Protein AF-I0V0S9-F1 (afdb_monomer)

Radius of gyration: 20.19 Å; Cα contacts (8 Å, |Δi|>4): 80; chains: 1; bounding box: 48×32×65 Å

Secondary structure (DSSP, 8-state):
-------PPPHHHHHHHHHIIIII--HHHHHHHHHHHH-TTSPPPGGGHHHHHHHHHTS--TTT-HHHHHHHHHHHHHHHHHHHHHHHHTT-TTHHHHHHHHHHHHHHHHHHHHHHHT---HHHHHHHHHHTT-TT----

Structure (mmCIF, N/CA/C/O backbone):
data_AF-I0V0S9-F1
#
_entry.id   AF-I0V0S9-F1
#
loop_
_atom_site.group_PDB
_atom_site.id
_atom_site.type_symbol
_atom_site.label_atom_id
_atom_site.label_alt_id
_atom_site.label_comp_id
_atom_site.label_asym_id
_atom_site.label_entity_id
_atom_site.label_seq_id
_atom_site.pdbx_PDB_ins_code
_atom_site.Cartn_x
_atom_site.Cartn_y
_atom_site.Cartn_z
_atom_site.occupancy
_atom_site.B_iso_or_equiv
_atom_site.auth_seq_id
_atom_site.auth_comp_id
_atom_site.auth_asym_id
_atom_site.auth_atom_id
_atom_site.pdbx_PDB_model_num
ATOM 1 N N . MET A 1 1 ? 10.859 -18.720 6.174 1.00 33.62 1 MET A N 1
ATOM 2 C CA . MET A 1 1 ? 10.409 -18.357 4.815 1.00 33.62 1 MET A CA 1
ATOM 3 C C . MET A 1 1 ? 10.399 -16.847 4.736 1.00 33.62 1 MET A C 1
ATOM 5 O O . MET A 1 1 ? 9.697 -16.229 5.522 1.00 33.62 1 MET A O 1
ATOM 9 N N . THR A 1 2 ? 11.224 -16.250 3.881 1.00 40.69 2 THR A N 1
ATOM 10 C CA . THR A 1 2 ? 11.172 -14.815 3.588 1.00 40.69 2 THR A CA 1
ATOM 11 C C . THR A 1 2 ? 9.877 -14.577 2.826 1.00 40.69 2 THR A C 1
ATOM 13 O O . THR A 1 2 ? 9.781 -14.932 1.653 1.00 40.69 2 THR A O 1
ATOM 16 N N . THR A 1 3 ? 8.845 -14.075 3.500 1.00 49.78 3 THR A N 1
ATOM 17 C CA . THR A 1 3 ? 7.630 -13.625 2.825 1.00 49.78 3 THR A CA 1
ATOM 18 C C . THR A 1 3 ? 8.065 -12.488 1.916 1.00 49.78 3 THR A C 1
ATOM 20 O O . THR A 1 3 ? 8.442 -11.420 2.389 1.00 49.78 3 THR A O 1
ATOM 23 N N . ALA A 1 4 ? 8.147 -12.752 0.616 1.00 54.47 4 ALA A N 1
ATOM 24 C CA . ALA A 1 4 ? 8.406 -11.720 -0.367 1.00 54.47 4 ALA A CA 1
ATOM 25 C C . ALA A 1 4 ? 7.291 -10.679 -0.231 1.00 54.47 4 ALA A C 1
ATOM 27 O O . ALA A 1 4 ? 6.153 -10.950 -0.608 1.00 54.47 4 ALA A O 1
ATOM 28 N N . THR A 1 5 ? 7.598 -9.523 0.357 1.00 64.12 5 THR A N 1
ATOM 29 C CA . THR A 1 5 ? 6.668 -8.397 0.432 1.00 64.12 5 THR A CA 1
ATOM 30 C C . THR A 1 5 ? 6.471 -7.886 -0.987 1.00 64.12 5 THR A C 1
ATOM 32 O O . THR A 1 5 ? 7.284 -7.120 -1.503 1.00 64.12 5 THR A O 1
ATOM 35 N N . TYR A 1 6 ? 5.439 -8.396 -1.651 1.00 75.44 6 TYR A N 1
ATOM 36 C CA . TYR A 1 6 ? 5.054 -7.958 -2.980 1.00 75.44 6 TYR A CA 1
ATOM 37 C C . TYR A 1 6 ? 4.494 -6.545 -2.869 1.00 75.44 6 TYR A C 1
ATOM 39 O O . TYR A 1 6 ? 3.621 -6.279 -2.044 1.00 75.44 6 TYR A O 1
ATOM 47 N N . VAL A 1 7 ? 5.010 -5.632 -3.683 1.00 78.50 7 VAL A N 1
ATOM 48 C CA . VAL A 1 7 ? 4.544 -4.250 -3.714 1.00 78.50 7 VAL A CA 1
ATOM 49 C C . VAL A 1 7 ? 3.958 -3.966 -5.092 1.00 78.50 7 VAL A C 1
ATOM 51 O O . VAL A 1 7 ? 4.621 -4.243 -6.091 1.00 78.50 7 VAL A O 1
ATOM 54 N N . PRO A 1 8 ? 2.747 -3.395 -5.197 1.00 82.00 8 PRO A N 1
ATOM 55 C CA . PRO A 1 8 ? 2.182 -3.055 -6.498 1.00 82.00 8 PRO A CA 1
ATOM 56 C C . PRO A 1 8 ? 3.099 -2.064 -7.240 1.00 82.00 8 PRO A C 1
ATOM 58 O O . PRO A 1 8 ? 3.635 -1.148 -6.599 1.00 82.00 8 PRO A O 1
ATOM 61 N N . PRO A 1 9 ? 3.321 -2.234 -8.558 1.00 87.94 9 PRO A N 1
ATOM 62 C CA . PRO A 1 9 ? 4.178 -1.352 -9.349 1.00 87.94 9 PRO A CA 1
ATOM 63 C C . PRO A 1 9 ? 3.559 0.048 -9.491 1.00 87.94 9 PRO A C 1
ATOM 65 O O . PRO A 1 9 ? 2.339 0.209 -9.446 1.00 87.94 9 PRO A O 1
ATOM 68 N N . THR A 1 10 ? 4.391 1.079 -9.660 1.00 87.69 10 THR A N 1
ATOM 69 C CA . THR A 1 10 ? 3.902 2.432 -9.981 1.00 87.69 10 THR A CA 1
ATOM 70 C C . THR A 1 10 ? 3.421 2.503 -11.429 1.00 87.69 10 THR A C 1
ATOM 72 O O . THR A 1 10 ? 3.706 1.619 -12.239 1.00 87.69 10 THR A O 1
ATOM 75 N N . ARG A 1 11 ? 2.707 3.577 -11.779 1.00 86.94 11 ARG A N 1
ATOM 76 C CA . ARG A 1 11 ? 2.213 3.792 -13.143 1.00 86.94 11 ARG A CA 1
ATOM 77 C C . ARG A 1 11 ? 3.355 3.810 -14.161 1.00 86.94 11 ARG A C 1
ATOM 79 O O . ARG A 1 11 ? 3.265 3.145 -15.183 1.00 86.94 11 ARG A O 1
ATOM 86 N N . GLU A 1 12 ? 4.435 4.513 -13.851 1.00 90.69 12 GLU A N 1
ATOM 87 C CA . GLU A 1 12 ? 5.619 4.653 -14.704 1.00 90.69 12 GLU A CA 1
ATOM 88 C C . GLU A 1 12 ? 6.299 3.29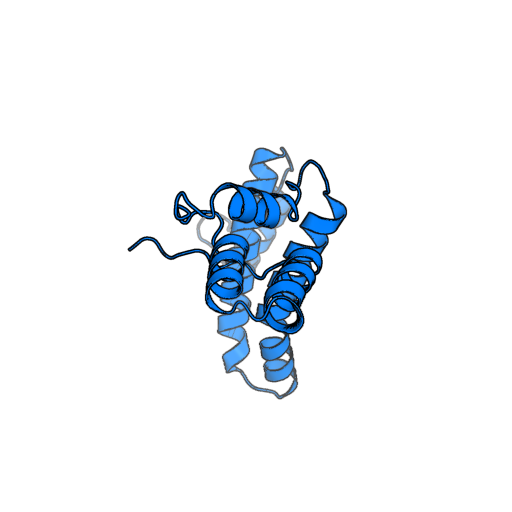3 -14.927 1.00 90.69 12 GLU A C 1
ATOM 90 O O . GLU A 1 12 ? 6.712 2.963 -16.045 1.00 90.69 12 GLU A O 1
ATOM 95 N N . GLN A 1 13 ? 6.339 2.463 -13.876 1.00 93.31 13 GLN A N 1
ATOM 96 C CA . GLN A 1 13 ? 6.841 1.092 -13.957 1.00 93.31 13 GLN A CA 1
ATOM 97 C C . GLN A 1 13 ? 5.951 0.243 -14.872 1.00 93.31 13 GLN A C 1
ATOM 99 O O . GLN A 1 13 ? 6.462 -0.445 -15.756 1.00 93.31 13 GLN A O 1
ATOM 104 N N . VAL A 1 14 ? 4.625 0.329 -14.717 1.00 94.00 14 VAL A N 1
ATOM 105 C CA . VAL A 1 14 ? 3.657 -0.380 -15.571 1.00 94.00 14 VAL A CA 1
ATOM 106 C C . VAL A 1 14 ? 3.772 0.058 -17.030 1.00 94.00 14 VAL A C 1
ATOM 108 O O . VAL A 1 14 ? 3.806 -0.797 -17.912 1.00 94.00 14 VAL A O 1
ATOM 111 N N . GLU A 1 15 ? 3.875 1.357 -17.308 1.00 95.12 15 GLU A N 1
ATOM 112 C CA . GLU A 1 15 ? 4.036 1.890 -18.667 1.00 95.12 15 GLU A CA 1
ATOM 113 C C . GLU A 1 15 ? 5.338 1.388 -19.309 1.00 95.12 15 GLU A C 1
ATOM 115 O O . GLU A 1 15 ? 5.338 0.936 -20.456 1.00 95.12 15 GLU A O 1
ATOM 120 N N . THR A 1 16 ? 6.436 1.372 -18.547 1.00 95.38 16 THR A N 1
ATOM 121 C CA . THR A 1 16 ? 7.726 0.838 -19.006 1.00 95.38 16 THR A CA 1
ATOM 122 C C . THR A 1 16 ? 7.635 -0.653 -19.337 1.00 95.38 16 THR A C 1
ATOM 124 O O . THR A 1 16 ? 8.051 -1.062 -20.421 1.00 95.38 16 THR A O 1
ATOM 127 N N . ILE A 1 17 ? 7.065 -1.460 -18.438 1.00 95.75 17 ILE A N 1
ATOM 128 C CA . ILE A 1 17 ? 6.906 -2.912 -18.619 1.00 95.75 17 ILE A CA 1
ATOM 129 C C . ILE A 1 17 ? 5.985 -3.208 -19.809 1.00 95.75 17 ILE A C 1
ATOM 131 O O . ILE A 1 17 ? 6.299 -4.052 -20.646 1.00 95.75 17 ILE A O 1
ATOM 135 N N . THR A 1 18 ? 4.880 -2.471 -19.928 1.00 95.56 18 THR A N 1
ATOM 136 C CA . THR A 1 18 ? 3.921 -2.610 -21.032 1.00 95.56 18 THR A CA 1
ATOM 137 C C . THR A 1 18 ? 4.575 -2.286 -22.368 1.00 95.56 18 THR A C 1
ATOM 139 O O . THR A 1 18 ? 4.346 -2.988 -23.351 1.00 95.56 18 THR A O 1
ATOM 142 N N . ARG A 1 19 ? 5.439 -1.264 -22.414 1.00 95.06 19 ARG A N 1
ATOM 143 C CA . ARG A 1 19 ? 6.176 -0.920 -23.631 1.00 95.06 19 ARG A CA 1
ATOM 144 C C . ARG A 1 19 ? 7.097 -2.055 -24.077 1.00 95.06 19 ARG A C 1
ATOM 146 O O . ARG A 1 19 ? 7.076 -2.404 -25.253 1.00 95.06 19 ARG A O 1
ATOM 153 N N . VAL A 1 20 ? 7.849 -2.651 -23.151 1.00 94.38 20 VAL A N 1
ATOM 154 C CA . VAL A 1 20 ? 8.715 -3.809 -23.445 1.00 94.38 20 VAL A CA 1
ATOM 155 C C . VAL A 1 20 ? 7.883 -4.996 -23.940 1.00 94.38 20 VAL A C 1
ATOM 157 O O . VAL A 1 20 ? 8.220 -5.619 -24.944 1.00 94.38 20 VAL A O 1
ATOM 160 N N . LEU A 1 21 ? 6.748 -5.263 -23.293 1.00 94.75 21 LEU A N 1
ATOM 161 C CA . LEU A 1 21 ? 5.878 -6.372 -23.669 1.00 94.75 21 LEU A CA 1
ATOM 162 C C . LEU A 1 21 ? 5.257 -6.192 -25.065 1.00 94.75 21 LEU A C 1
ATOM 164 O O . LEU A 1 21 ? 5.247 -7.127 -25.862 1.00 94.75 21 LEU A O 1
ATOM 168 N N . LEU A 1 22 ? 4.720 -5.006 -25.365 1.00 95.19 22 LEU A N 1
ATOM 169 C CA . LEU A 1 22 ? 3.932 -4.774 -26.580 1.00 95.19 22 LEU A CA 1
ATOM 170 C C . LEU A 1 22 ? 4.777 -4.367 -27.790 1.00 95.19 22 LEU A C 1
ATOM 172 O O . LEU A 1 22 ? 4.474 -4.783 -28.911 1.00 95.19 22 LEU A O 1
ATOM 176 N N . HIS A 1 23 ? 5.809 -3.546 -27.585 1.00 93.38 23 HIS A N 1
ATOM 177 C CA . HIS A 1 23 ? 6.613 -2.998 -28.679 1.00 93.38 23 HIS A CA 1
ATOM 178 C C . HIS A 1 23 ? 7.886 -3.801 -28.913 1.00 93.38 23 HIS A C 1
ATOM 180 O O . HIS A 1 23 ? 8.143 -4.192 -30.051 1.00 93.38 23 HIS A O 1
ATOM 186 N N . ASP A 1 24 ? 8.636 -4.097 -27.851 1.00 92.38 24 ASP A N 1
ATOM 187 C CA . ASP A 1 24 ? 9.883 -4.862 -27.969 1.00 92.38 24 ASP A CA 1
ATOM 188 C C . ASP A 1 24 ? 9.593 -6.370 -28.131 1.00 92.38 24 ASP A C 1
ATOM 190 O O . ASP A 1 24 ? 10.448 -7.116 -28.602 1.00 92.38 24 ASP A O 1
ATOM 194 N N . ARG A 1 25 ? 8.362 -6.806 -27.804 1.00 93.75 25 ARG A N 1
ATOM 195 C CA . ARG A 1 25 ? 7.882 -8.203 -27.853 1.00 93.75 25 ARG A CA 1
ATOM 196 C C . ARG A 1 25 ? 8.753 -9.164 -27.045 1.00 93.75 25 ARG A C 1
ATOM 198 O O . ARG A 1 25 ? 8.892 -10.334 -27.394 1.00 93.75 25 ARG A O 1
ATOM 205 N N . ASP A 1 26 ? 9.306 -8.660 -25.949 1.00 93.25 26 ASP A N 1
ATOM 206 C CA . ASP A 1 26 ? 10.223 -9.392 -25.087 1.00 93.25 26 ASP A CA 1
ATOM 207 C C . ASP A 1 26 ? 9.542 -9.703 -23.749 1.00 93.25 26 ASP A C 1
ATOM 209 O O . ASP A 1 26 ? 9.548 -8.909 -22.802 1.00 93.25 26 ASP A O 1
ATOM 213 N N . ALA A 1 27 ? 8.875 -10.858 -23.704 1.00 93.50 27 ALA A N 1
ATOM 214 C CA . ALA A 1 27 ? 8.111 -11.288 -22.539 1.00 93.50 27 ALA A CA 1
ATOM 215 C C . ALA A 1 27 ? 9.012 -11.634 -21.342 1.00 93.50 27 ALA A C 1
ATOM 217 O O . ALA A 1 27 ? 8.650 -11.325 -20.206 1.00 93.50 27 ALA A O 1
ATOM 218 N N . ASP A 1 28 ? 10.190 -12.214 -21.586 1.00 91.50 28 ASP A N 1
ATOM 219 C CA . ASP A 1 28 ? 11.131 -12.614 -20.534 1.00 91.50 28 ASP A CA 1
ATOM 220 C C . ASP A 1 28 ? 11.741 -11.386 -19.851 1.00 91.50 28 ASP A C 1
ATOM 222 O O . ASP A 1 28 ? 11.816 -11.295 -18.616 1.00 91.50 28 ASP A O 1
ATOM 226 N N . ARG A 1 29 ? 12.088 -10.371 -20.645 1.00 90.81 29 ARG A N 1
ATOM 227 C CA . ARG A 1 29 ? 12.527 -9.077 -20.127 1.00 90.81 29 ARG A CA 1
ATOM 228 C C . ARG A 1 29 ? 11.408 -8.362 -19.382 1.00 90.81 29 ARG A C 1
ATOM 230 O O . ARG A 1 29 ? 11.633 -7.880 -18.271 1.00 90.81 29 ARG A O 1
ATOM 237 N N . ALA A 1 30 ? 10.192 -8.325 -19.931 1.00 93.25 30 ALA A N 1
ATOM 238 C CA . ALA A 1 30 ? 9.042 -7.734 -19.245 1.00 93.25 30 ALA A CA 1
ATOM 239 C C . ALA A 1 30 ? 8.767 -8.420 -17.892 1.00 93.25 30 ALA A C 1
ATOM 241 O O . ALA A 1 30 ? 8.540 -7.734 -16.893 1.00 93.25 30 ALA A O 1
ATOM 242 N N . ALA A 1 31 ? 8.859 -9.752 -17.830 1.00 92.00 31 ALA A N 1
ATOM 243 C CA . ALA A 1 31 ? 8.713 -10.524 -16.599 1.00 92.00 31 ALA A CA 1
ATOM 244 C C . ALA A 1 31 ? 9.815 -10.197 -15.577 1.00 92.00 31 ALA A C 1
ATOM 246 O O . ALA A 1 31 ? 9.523 -10.004 -14.395 1.00 92.00 31 ALA A O 1
ATOM 247 N N . THR A 1 32 ? 11.064 -10.055 -16.029 1.00 91.44 32 THR A N 1
ATOM 248 C CA . THR A 1 32 ? 12.192 -9.654 -15.174 1.00 91.44 32 THR A CA 1
ATOM 249 C C . THR A 1 32 ? 11.975 -8.267 -14.568 1.00 91.44 32 THR A C 1
ATOM 251 O O . THR A 1 32 ? 12.163 -8.071 -13.363 1.00 91.44 32 THR A O 1
ATOM 254 N N . LEU A 1 33 ? 11.527 -7.300 -15.373 1.00 92.44 33 LEU A N 1
ATOM 255 C CA . LEU A 1 33 ? 11.241 -5.943 -14.904 1.00 92.44 33 LEU A CA 1
ATOM 256 C C . LEU A 1 33 ? 10.039 -5.901 -13.956 1.00 92.44 33 LEU A C 1
ATOM 258 O O . LEU A 1 33 ? 10.082 -5.184 -12.956 1.00 92.44 33 LEU A O 1
ATOM 262 N N 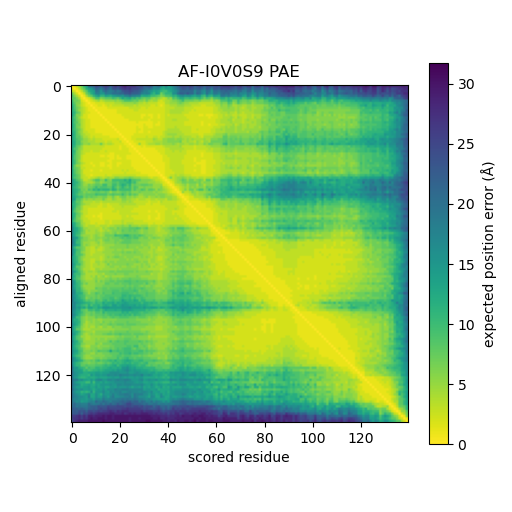. LEU A 1 34 ? 9.001 -6.699 -14.218 1.00 92.06 34 LEU A N 1
ATOM 263 C CA . LEU A 1 34 ? 7.857 -6.836 -13.321 1.00 92.06 34 LEU A CA 1
ATOM 264 C C . LEU A 1 34 ? 8.277 -7.416 -11.966 1.00 92.06 34 LEU A C 1
ATOM 266 O O . LEU A 1 34 ? 7.938 -6.845 -10.928 1.00 92.06 34 LEU A O 1
ATOM 270 N N . ALA A 1 35 ? 9.060 -8.497 -11.956 1.00 89.75 35 ALA A N 1
ATOM 271 C CA . ALA A 1 35 ? 9.594 -9.082 -10.727 1.00 89.75 35 ALA A CA 1
ATOM 272 C C . ALA A 1 35 ? 10.453 -8.072 -9.947 1.00 89.75 35 ALA A C 1
ATOM 274 O O . ALA A 1 35 ? 10.335 -7.951 -8.729 1.00 89.75 35 ALA A O 1
ATOM 275 N N . ALA A 1 36 ? 11.273 -7.286 -10.644 1.00 89.88 36 ALA A N 1
ATOM 276 C CA . ALA A 1 36 ? 12.101 -6.255 -10.030 1.00 89.88 36 ALA A CA 1
ATOM 277 C C . ALA A 1 36 ? 11.310 -5.069 -9.457 1.00 89.88 36 ALA A C 1
ATOM 279 O O . ALA A 1 36 ? 11.703 -4.532 -8.416 1.00 89.88 36 ALA A O 1
ATOM 280 N N . ALA A 1 37 ? 10.232 -4.655 -10.131 1.00 90.44 37 ALA A N 1
ATOM 281 C CA . ALA A 1 37 ? 9.350 -3.570 -9.701 1.00 90.44 37 ALA A CA 1
ATOM 282 C C . ALA A 1 37 ? 8.503 -3.965 -8.485 1.00 90.44 37 ALA A C 1
ATOM 284 O O . ALA A 1 37 ? 8.238 -3.133 -7.616 1.00 90.44 37 ALA A O 1
ATOM 285 N N . THR A 1 38 ? 8.101 -5.234 -8.433 1.00 88.62 38 THR A N 1
ATOM 286 C CA . THR A 1 38 ? 7.199 -5.773 -7.412 1.00 88.62 38 THR A CA 1
ATOM 287 C C . THR A 1 38 ? 7.923 -6.344 -6.205 1.00 88.62 38 THR A C 1
ATOM 289 O O . THR A 1 38 ? 7.384 -6.341 -5.100 1.00 88.62 38 THR A O 1
ATOM 292 N N . ASN A 1 39 ? 9.167 -6.783 -6.393 1.00 85.56 39 ASN A N 1
ATOM 293 C CA . ASN A 1 39 ? 10.027 -7.267 -5.332 1.00 85.56 39 ASN A CA 1
ATOM 294 C C . ASN A 1 39 ? 11.407 -6.586 -5.394 1.00 85.56 39 ASN A C 1
ATOM 296 O O . ASN A 1 39 ? 12.367 -7.112 -5.977 1.00 85.56 39 ASN A O 1
ATOM 300 N N . PRO A 1 40 ? 11.544 -5.402 -4.773 1.00 71.12 40 PRO A N 1
ATOM 301 C CA . PRO A 1 40 ? 12.803 -4.666 -4.774 1.00 71.12 40 PRO A CA 1
ATOM 302 C C . PRO A 1 40 ? 13.938 -5.391 -4.027 1.00 71.12 40 PRO A C 1
ATOM 304 O O . PRO A 1 40 ? 15.101 -5.053 -4.239 1.00 71.12 40 PRO A O 1
ATOM 307 N N . GLY A 1 41 ? 13.627 -6.400 -3.199 1.00 73.19 41 GLY A N 1
ATOM 308 C CA . GLY A 1 41 ? 14.603 -7.184 -2.435 1.00 73.19 41 GLY A CA 1
ATOM 309 C C . GLY A 1 41 ? 15.194 -8.394 -3.168 1.00 73.19 41 GLY A C 1
ATOM 310 O O . GLY A 1 41 ? 16.185 -8.953 -2.703 1.00 73.19 41 GLY A O 1
ATOM 311 N N . ILE A 1 42 ? 14.629 -8.812 -4.308 1.00 77.44 42 ILE A N 1
ATOM 312 C CA . ILE A 1 42 ? 15.172 -9.938 -5.084 1.00 77.44 42 ILE A CA 1
ATOM 313 C C . ILE A 1 42 ? 16.449 -9.514 -5.822 1.00 77.44 42 ILE A C 1
ATOM 315 O O . ILE A 1 42 ? 16.508 -8.452 -6.449 1.00 77.44 42 ILE A O 1
ATOM 319 N N . ALA A 1 43 ?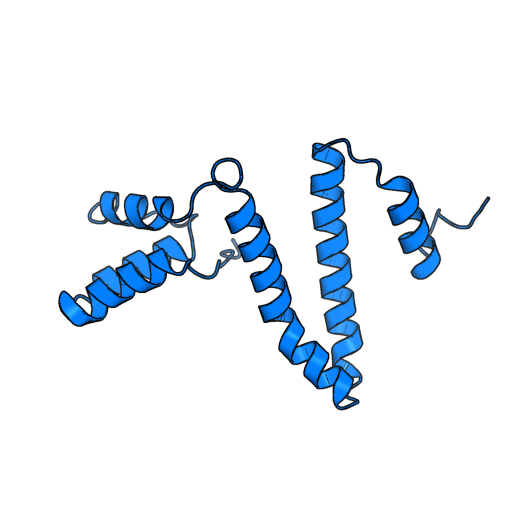 17.478 -10.361 -5.771 1.00 77.94 43 ALA A N 1
ATOM 320 C CA . ALA A 1 43 ? 18.687 -10.182 -6.565 1.00 77.94 43 ALA A CA 1
ATOM 321 C C . ALA A 1 43 ? 18.367 -10.313 -8.063 1.00 77.94 43 ALA A C 1
ATOM 323 O O . ALA A 1 43 ? 17.741 -11.280 -8.490 1.00 77.94 43 ALA A O 1
ATOM 324 N N . ALA A 1 44 ? 18.804 -9.338 -8.856 1.00 76.06 44 ALA A N 1
ATOM 325 C CA . ALA A 1 44 ? 18.621 -9.364 -10.301 1.00 76.06 44 ALA A CA 1
ATOM 326 C C . ALA A 1 44 ? 19.691 -10.233 -10.982 1.00 76.06 44 ALA A C 1
ATOM 328 O O . ALA A 1 44 ? 20.854 -10.195 -10.558 1.00 76.06 44 ALA A O 1
ATOM 329 N N . PRO A 1 45 ? 19.348 -10.947 -12.071 1.00 79.81 45 PRO A N 1
ATOM 330 C CA . PRO A 1 45 ? 20.343 -11.492 -12.987 1.00 79.81 45 PRO A CA 1
ATOM 331 C C . PRO A 1 45 ? 21.311 -10.394 -13.440 1.00 79.81 45 PRO A C 1
ATOM 333 O O . PRO A 1 45 ? 20.897 -9.267 -13.722 1.00 79.81 45 PRO A O 1
ATOM 336 N N . ARG A 1 46 ? 22.611 -10.711 -13.514 1.00 80.94 46 ARG A N 1
ATOM 337 C CA . ARG A 1 46 ? 23.654 -9.723 -13.859 1.00 80.94 46 ARG A CA 1
ATOM 338 C C . ARG A 1 46 ? 23.404 -9.052 -15.209 1.00 80.94 46 ARG A C 1
ATOM 340 O O . ARG A 1 46 ? 23.663 -7.862 -15.342 1.00 80.94 46 ARG A O 1
ATOM 347 N N . GLU A 1 47 ? 22.876 -9.800 -16.170 1.00 84.81 47 GLU A N 1
ATOM 348 C CA . GLU A 1 47 ? 22.567 -9.325 -17.523 1.00 84.81 47 GLU A CA 1
ATOM 349 C C . GLU A 1 47 ? 21.473 -8.243 -17.562 1.00 84.81 47 GLU A C 1
ATOM 351 O O . GLU A 1 47 ? 21.517 -7.365 -18.416 1.00 84.81 47 GLU A O 1
ATOM 356 N N . HIS A 1 48 ? 20.562 -8.227 -16.582 1.00 84.62 48 HIS A N 1
ATOM 357 C CA . HIS A 1 48 ? 19.483 -7.239 -16.476 1.00 84.62 48 HIS A CA 1
ATOM 358 C C . HIS A 1 48 ? 19.697 -6.227 -15.343 1.00 84.62 48 HIS A C 1
ATOM 360 O O . HIS A 1 48 ? 18.814 -5.417 -15.063 1.00 84.62 48 HIS A O 1
ATOM 366 N N . ALA A 1 49 ? 20.860 -6.229 -14.680 1.00 86.62 49 ALA A N 1
ATOM 367 C CA . ALA A 1 49 ? 21.092 -5.435 -13.472 1.00 86.62 49 ALA A CA 1
ATOM 368 C C . ALA A 1 49 ? 20.856 -3.927 -13.678 1.00 86.62 49 ALA A C 1
ATOM 370 O O . ALA A 1 49 ? 20.252 -3.281 -12.822 1.00 86.62 49 ALA A O 1
ATOM 371 N N . ALA A 1 50 ? 21.284 -3.375 -14.818 1.00 88.19 50 ALA A N 1
ATOM 372 C CA . ALA A 1 50 ? 21.088 -1.961 -15.141 1.00 88.19 50 ALA A CA 1
ATOM 373 C C . ALA A 1 50 ? 19.605 -1.607 -15.341 1.00 88.19 50 ALA A C 1
ATOM 375 O O . ALA A 1 50 ? 19.131 -0.591 -14.837 1.00 88.19 50 ALA A O 1
ATOM 376 N N . GLU A 1 51 ? 18.851 -2.464 -16.027 1.00 89.75 51 GLU A N 1
ATOM 377 C CA . GLU A 1 51 ? 17.426 -2.239 -16.286 1.00 89.75 51 GLU A CA 1
ATOM 378 C C . GLU A 1 51 ? 16.583 -2.445 -15.027 1.00 89.75 51 GLU A C 1
ATOM 380 O O . GLU A 1 51 ? 15.657 -1.682 -14.760 1.00 89.75 51 GLU A O 1
ATOM 385 N N . VAL A 1 52 ? 16.954 -3.424 -14.199 1.00 90.88 52 VAL A N 1
ATOM 386 C CA . VAL A 1 52 ? 16.359 -3.637 -12.877 1.00 90.88 52 VAL A CA 1
ATOM 387 C C . VAL A 1 52 ? 16.637 -2.446 -11.953 1.00 90.88 52 VAL A C 1
ATOM 389 O O . VAL A 1 52 ? 15.748 -2.001 -11.225 1.00 90.88 52 VAL A O 1
ATOM 392 N N . ALA A 1 53 ? 17.842 -1.879 -11.986 1.00 89.44 53 ALA A N 1
ATOM 393 C CA . ALA A 1 53 ? 18.124 -0.647 -11.257 1.00 89.44 53 ALA A CA 1
ATOM 394 C C . ALA A 1 53 ? 17.262 0.517 -11.777 1.00 89.44 53 ALA A C 1
ATOM 396 O O . ALA A 1 53 ? 16.676 1.245 -10.975 1.00 89.44 53 ALA A O 1
ATOM 397 N N . ALA A 1 54 ? 17.115 0.649 -13.099 1.00 91.12 54 ALA A N 1
ATOM 398 C CA . ALA A 1 54 ? 16.311 1.698 -13.720 1.00 91.12 54 ALA A CA 1
ATOM 399 C C . ALA A 1 54 ? 14.819 1.587 -13.366 1.00 91.12 54 ALA A C 1
ATOM 401 O O . ALA A 1 54 ? 14.226 2.577 -12.939 1.00 91.12 54 ALA A O 1
ATOM 402 N N . ILE A 1 55 ? 14.212 0.397 -13.465 1.00 92.38 55 ILE A N 1
ATOM 403 C CA . ILE A 1 55 ? 12.794 0.205 -13.118 1.00 92.38 55 ILE A CA 1
ATOM 404 C C . ILE A 1 55 ? 12.548 0.472 -11.629 1.00 92.38 55 ILE A C 1
ATOM 406 O O . ILE A 1 55 ? 11.533 1.060 -11.269 1.00 92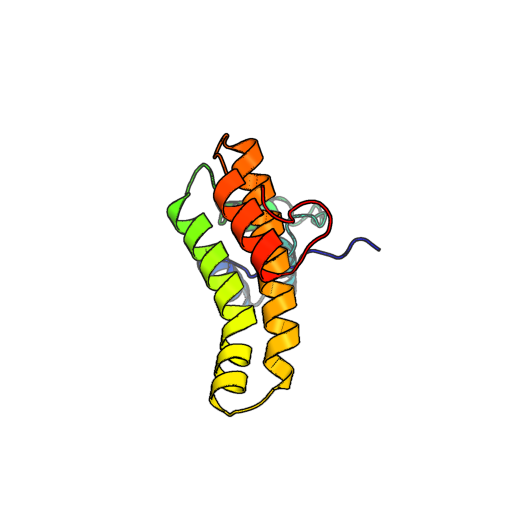.38 55 ILE A O 1
ATOM 410 N N . ARG A 1 56 ? 13.484 0.111 -10.742 1.00 88.69 56 ARG A N 1
ATOM 411 C CA . ARG A 1 56 ? 13.380 0.409 -9.304 1.00 88.69 56 ARG A CA 1
ATOM 412 C C . ARG A 1 56 ? 13.503 1.901 -9.019 1.00 88.69 56 ARG A C 1
ATOM 414 O O . ARG A 1 56 ? 12.743 2.416 -8.206 1.00 88.69 56 ARG A O 1
ATOM 421 N N . ALA A 1 57 ? 14.404 2.594 -9.712 1.00 88.44 57 ALA A N 1
ATOM 422 C CA . ALA A 1 57 ? 14.613 4.031 -9.555 1.00 88.44 57 ALA A CA 1
ATOM 423 C C . ALA A 1 57 ? 13.389 4.872 -9.957 1.00 88.44 57 ALA A C 1
ATOM 425 O O . ALA A 1 57 ? 13.206 5.963 -9.423 1.00 88.44 57 ALA A O 1
ATOM 426 N N . GLN A 1 58 ? 12.510 4.353 -10.825 1.00 89.31 58 GLN A N 1
ATOM 427 C CA . GLN A 1 58 ? 11.226 5.000 -11.143 1.00 89.31 58 GLN A CA 1
ATOM 428 C C . GLN A 1 58 ? 10.291 5.122 -9.931 1.00 89.31 58 GLN A C 1
ATOM 430 O O . GLN A 1 58 ? 9.329 5.885 -9.967 1.00 89.31 58 GLN A O 1
ATOM 435 N N . ARG A 1 59 ? 10.575 4.408 -8.837 1.00 86.94 59 ARG A N 1
ATOM 436 C CA . ARG A 1 59 ? 9.960 4.648 -7.536 1.00 86.94 59 ARG A CA 1
ATOM 437 C C . ARG A 1 59 ? 10.915 5.480 -6.673 1.00 86.94 59 ARG A C 1
ATOM 439 O O . ARG A 1 59 ? 11.739 4.899 -5.963 1.00 86.94 59 ARG A O 1
ATOM 446 N N . PRO A 1 60 ? 10.797 6.819 -6.671 1.00 82.38 60 PRO A N 1
ATOM 447 C CA . PRO A 1 60 ? 11.623 7.645 -5.806 1.00 82.38 60 PRO A CA 1
ATOM 448 C C . PRO A 1 60 ? 11.392 7.286 -4.325 1.00 82.38 60 PRO A C 1
ATOM 450 O O . PRO A 1 60 ? 10.248 7.000 -3.928 1.00 82.38 60 PRO A O 1
ATOM 453 N N . PRO A 1 61 ? 12.456 7.304 -3.498 1.00 83.75 61 PRO A N 1
ATOM 454 C CA . PRO A 1 61 ? 12.341 7.194 -2.049 1.00 83.75 61 PRO A CA 1
ATOM 455 C C . PRO A 1 61 ? 11.369 8.228 -1.473 1.00 83.75 61 PRO A C 1
ATOM 457 O O . PRO A 1 61 ? 11.250 9.337 -1.991 1.00 83.75 61 PRO A O 1
ATOM 460 N N . ALA A 1 62 ? 10.714 7.898 -0.358 1.00 86.81 62 ALA A N 1
ATOM 461 C CA . ALA A 1 62 ? 9.688 8.762 0.235 1.00 86.81 62 ALA A CA 1
ATOM 462 C C . ALA A 1 62 ? 10.192 10.170 0.612 1.00 86.81 62 ALA A C 1
ATOM 464 O O . ALA A 1 62 ? 9.428 11.122 0.543 1.00 86.81 62 ALA A O 1
ATOM 465 N N . HIS A 1 63 ? 11.473 10.323 0.960 1.00 87.19 63 HIS A N 1
ATOM 466 C CA . HIS A 1 63 ? 12.069 11.628 1.270 1.00 87.19 63 HIS A CA 1
ATOM 467 C C . HIS A 1 63 ? 12.368 12.484 0.025 1.00 87.19 63 HIS A C 1
ATOM 469 O O . HIS A 1 63 ? 12.624 13.675 0.163 1.00 87.19 63 HIS A O 1
ATOM 475 N N . HIS A 1 64 ? 12.343 11.900 -1.178 1.00 88.94 64 HIS A N 1
ATOM 476 C CA . HIS A 1 64 ? 12.471 12.632 -2.442 1.00 88.94 64 HIS A CA 1
ATOM 477 C C . HIS A 1 64 ? 11.110 13.019 -3.031 1.00 88.94 64 HIS A C 1
ATOM 479 O O . HIS A 1 64 ? 11.009 14.040 -3.701 1.00 88.94 64 HIS A O 1
ATOM 485 N N . ASP A 1 65 ? 10.072 12.217 -2.784 1.00 87.00 65 ASP A N 1
ATOM 486 C CA . ASP A 1 65 ? 8.713 12.468 -3.268 1.00 87.00 65 ASP A CA 1
ATOM 487 C C . ASP A 1 65 ? 7.676 11.982 -2.244 1.00 87.00 65 ASP A C 1
ATOM 489 O O . ASP A 1 65 ? 7.112 10.882 -2.334 1.00 87.00 65 ASP A O 1
ATOM 493 N N . LEU A 1 66 ? 7.469 12.814 -1.221 1.00 88.69 66 LEU A N 1
ATOM 494 C CA . LEU A 1 66 ? 6.533 12.541 -0.135 1.00 88.69 66 LEU A CA 1
ATOM 495 C C . LEU A 1 66 ? 5.072 12.463 -0.619 1.00 88.69 66 LEU A C 1
ATOM 497 O O . LEU A 1 66 ? 4.402 11.503 -0.235 1.00 88.69 66 LEU A O 1
ATOM 501 N N . PRO A 1 67 ? 4.557 13.381 -1.468 1.00 90.88 67 PRO A N 1
ATOM 502 C CA . PRO A 1 67 ? 3.183 13.290 -1.966 1.00 90.88 67 PRO A CA 1
ATOM 503 C C . PRO A 1 67 ? 2.883 11.958 -2.661 1.00 90.88 67 PRO A C 1
ATOM 505 O O . PRO A 1 67 ? 1.881 11.311 -2.343 1.00 90.88 67 PRO A O 1
ATOM 508 N N . SER A 1 68 ? 3.771 11.487 -3.543 1.00 84.69 68 SER A N 1
ATOM 509 C CA . SER A 1 68 ? 3.587 10.189 -4.199 1.00 84.69 68 SER A CA 1
ATOM 510 C C . SER A 1 68 ? 3.709 9.024 -3.221 1.00 84.69 68 SER A C 1
ATOM 512 O O . SER A 1 68 ? 3.012 8.020 -3.369 1.00 84.69 68 SER A O 1
ATOM 514 N N . ALA A 1 69 ? 4.579 9.121 -2.210 1.00 89.06 69 ALA A N 1
ATOM 515 C CA . ALA A 1 69 ? 4.679 8.098 -1.174 1.00 89.06 69 ALA A CA 1
ATOM 516 C C . ALA A 1 69 ? 3.383 7.972 -0.360 1.00 89.06 69 ALA A C 1
ATOM 518 O O . ALA A 1 69 ? 2.901 6.854 -0.184 1.00 89.06 69 ALA A O 1
ATOM 519 N N . LEU A 1 70 ? 2.793 9.094 0.061 1.00 90.94 70 LEU A N 1
ATOM 520 C CA . LEU A 1 70 ? 1.515 9.113 0.777 1.00 90.94 70 LEU A CA 1
ATOM 521 C C . LEU A 1 70 ? 0.381 8.552 -0.086 1.00 90.94 70 LEU A C 1
ATOM 523 O O . LEU A 1 70 ? -0.350 7.677 0.369 1.00 90.94 70 LEU A O 1
ATOM 527 N N . LEU A 1 71 ? 0.293 8.953 -1.360 1.00 88.81 71 LEU A N 1
ATOM 528 C CA . LEU A 1 71 ? -0.716 8.425 -2.283 1.00 88.81 71 LEU A CA 1
ATOM 529 C C . LEU A 1 71 ? -0.595 6.905 -2.477 1.00 88.81 71 LEU A C 1
ATOM 531 O O . LEU A 1 71 ? -1.607 6.211 -2.566 1.00 88.81 71 LEU A O 1
ATOM 535 N N . ARG A 1 72 ? 0.632 6.369 -2.538 1.00 87.44 72 ARG A N 1
ATOM 536 C CA . ARG A 1 72 ? 0.860 4.916 -2.614 1.00 87.44 72 ARG A CA 1
ATOM 537 C C . ARG A 1 72 ? 0.367 4.194 -1.360 1.00 87.44 72 ARG A C 1
ATOM 539 O O . ARG A 1 72 ? -0.212 3.123 -1.499 1.00 87.44 72 ARG A O 1
ATOM 546 N N . ILE A 1 73 ? 0.578 4.767 -0.173 1.00 89.69 73 ILE A N 1
ATOM 547 C CA . ILE A 1 73 ? 0.082 4.200 1.091 1.00 89.69 73 ILE A CA 1
ATOM 548 C C . ILE A 1 73 ? -1.449 4.198 1.101 1.00 89.69 73 ILE A C 1
ATOM 550 O O . ILE A 1 73 ? -2.040 3.151 1.346 1.00 89.69 73 ILE A O 1
ATOM 554 N N . THR A 1 74 ? -2.084 5.324 0.764 1.00 91.25 74 THR A N 1
ATOM 555 C CA . THR A 1 74 ? -3.550 5.423 0.682 1.00 91.25 74 THR A CA 1
ATOM 556 C C . THR A 1 74 ? -4.123 4.381 -0.271 1.00 91.25 74 THR A C 1
ATOM 558 O O . THR A 1 74 ? -4.952 3.578 0.133 1.00 91.25 74 THR A O 1
ATOM 561 N N . ARG A 1 75 ? -3.602 4.297 -1.501 1.00 88.38 75 ARG A N 1
ATOM 562 C CA . ARG A 1 75 ? -4.085 3.322 -2.491 1.00 88.38 75 ARG A CA 1
ATOM 563 C C . ARG A 1 75 ? -3.881 1.874 -2.065 1.00 88.38 75 ARG A C 1
ATOM 565 O O . ARG A 1 75 ? -4.705 1.033 -2.408 1.00 88.38 75 ARG A O 1
ATOM 572 N N . ALA A 1 76 ? -2.790 1.572 -1.361 1.00 89.19 76 ALA A N 1
ATOM 573 C CA . ALA A 1 76 ? -2.572 0.234 -0.825 1.00 89.19 76 ALA A CA 1
ATOM 574 C C . ALA A 1 76 ? -3.651 -0.119 0.207 1.00 89.19 76 ALA A C 1
ATOM 576 O O . ALA A 1 76 ? -4.204 -1.207 0.146 1.00 89.19 76 ALA A O 1
ATOM 577 N N . ILE A 1 77 ? -4.005 0.812 1.096 1.00 92.06 77 ILE A N 1
ATOM 578 C CA . ILE A 1 77 ? -5.086 0.611 2.069 1.00 92.06 77 ILE A CA 1
ATOM 579 C C . ILE A 1 77 ? -6.436 0.467 1.357 1.00 92.06 77 ILE A C 1
ATOM 581 O O . ILE A 1 77 ? -7.171 -0.473 1.648 1.00 92.06 77 ILE A O 1
ATOM 585 N N . ASP A 1 78 ? -6.745 1.346 0.401 1.00 92.00 78 ASP A N 1
ATOM 586 C CA . ASP A 1 78 ? -8.008 1.302 -0.345 1.00 92.00 78 ASP A CA 1
ATOM 587 C C . ASP A 1 78 ? -8.164 -0.030 -1.089 1.00 92.00 78 ASP A C 1
ATOM 589 O O . ASP A 1 78 ? -9.202 -0.674 -0.984 1.00 92.00 78 ASP A O 1
ATOM 593 N N . THR A 1 79 ? -7.105 -0.504 -1.756 1.00 89.94 79 THR A N 1
ATOM 594 C CA . THR A 1 79 ? -7.120 -1.780 -2.498 1.00 89.94 79 THR A CA 1
ATOM 595 C C . THR A 1 79 ? -7.469 -2.969 -1.597 1.00 89.94 79 THR A C 1
ATOM 597 O O . THR A 1 79 ? -8.204 -3.860 -2.015 1.00 89.94 79 THR A O 1
ATOM 600 N N . GLU A 1 80 ? -6.970 -2.984 -0.359 1.00 92.69 80 GLU A N 1
ATOM 601 C CA . GLU A 1 80 ? -7.230 -4.070 0.597 1.00 92.69 80 GLU A CA 1
ATOM 602 C C . GLU A 1 80 ? -8.585 -3.934 1.315 1.00 92.69 80 GLU A C 1
ATOM 604 O O . GLU A 1 80 ? -9.085 -4.906 1.881 1.00 92.69 80 GLU A O 1
ATOM 609 N N . THR A 1 81 ? -9.192 -2.739 1.322 1.00 94.62 81 THR A N 1
ATOM 610 C CA . THR A 1 81 ? -10.377 -2.442 2.149 1.00 94.62 81 THR A CA 1
ATOM 611 C C . THR A 1 81 ? -11.657 -2.165 1.364 1.00 94.62 81 THR A C 1
ATOM 613 O O . THR A 1 81 ? -12.734 -2.456 1.880 1.00 94.62 81 THR A O 1
ATOM 616 N N . GLU A 1 82 ? -11.587 -1.709 0.111 1.00 94.31 82 GLU A N 1
ATOM 617 C CA . GLU A 1 82 ? -12.757 -1.337 -0.704 1.00 94.31 82 GLU A CA 1
ATOM 618 C C . GLU A 1 82 ? -13.767 -2.486 -0.828 1.00 94.31 82 GLU A C 1
ATOM 620 O O . GLU A 1 82 ? -14.962 -2.316 -0.575 1.00 94.31 82 GLU A O 1
ATOM 625 N N . GLY A 1 83 ? -13.283 -3.696 -1.127 1.00 93.50 83 GLY A N 1
ATOM 626 C CA . GLY A 1 83 ? -14.135 -4.882 -1.200 1.00 93.50 83 GLY A CA 1
ATOM 627 C C . GLY A 1 83 ? -14.766 -5.262 0.144 1.00 93.50 83 GLY A C 1
ATOM 628 O O . GLY A 1 83 ? -15.866 -5.809 0.172 1.00 93.50 83 GLY A O 1
ATOM 629 N N . LEU A 1 84 ? -14.104 -4.958 1.263 1.00 95.06 84 LEU A N 1
ATOM 630 C CA . LEU A 1 84 ? -14.618 -5.230 2.607 1.00 95.06 84 LEU A CA 1
ATOM 631 C C . LEU A 1 84 ? -15.683 -4.208 3.015 1.00 95.06 84 LEU A C 1
ATOM 633 O O . LEU A 1 84 ? -16.702 -4.612 3.571 1.00 95.06 84 LEU A O 1
ATOM 637 N N . TYR A 1 85 ? -15.502 -2.927 2.681 1.00 93.38 85 TYR A N 1
ATOM 638 C CA . TYR A 1 85 ? -16.532 -1.902 2.881 1.00 93.38 85 TYR A CA 1
ATOM 639 C C . TYR A 1 85 ? -17.800 -2.247 2.101 1.00 93.38 85 TYR A C 1
ATOM 641 O O . TYR A 1 85 ? -18.880 -2.310 2.680 1.00 93.38 85 TYR A O 1
ATOM 649 N N . ALA A 1 86 ? -17.660 -2.624 0.826 1.00 93.50 86 ALA A N 1
ATOM 650 C CA . ALA A 1 86 ? -18.796 -3.069 0.024 1.00 93.50 86 ALA A CA 1
ATOM 651 C C . ALA A 1 86 ? -19.504 -4.291 0.641 1.00 93.50 86 ALA A C 1
ATOM 653 O O . ALA A 1 86 ? -20.725 -4.413 0.561 1.00 93.50 86 ALA A O 1
ATOM 654 N N . ARG A 1 87 ? -18.772 -5.216 1.276 1.00 92.75 87 ARG A N 1
ATOM 655 C CA . ARG A 1 87 ? -19.380 -6.349 1.993 1.00 92.75 87 ARG A CA 1
ATOM 656 C C . ARG A 1 87 ? -20.143 -5.908 3.243 1.00 92.75 87 ARG A C 1
ATOM 658 O O . ARG A 1 87 ? -21.256 -6.395 3.441 1.00 92.75 87 ARG A O 1
ATOM 665 N N . GLN A 1 88 ? -19.584 -4.997 4.043 1.00 91.00 88 GLN A N 1
ATOM 666 C CA . GLN A 1 88 ? -20.273 -4.422 5.206 1.00 91.00 88 GLN A CA 1
ATOM 667 C C . GLN A 1 88 ? -21.563 -3.708 4.797 1.00 91.00 88 GLN A C 1
ATOM 669 O O . GLN A 1 88 ? -22.607 -3.958 5.397 1.00 91.00 88 GLN A O 1
ATOM 674 N N . ASP A 1 89 ? -21.513 -2.897 3.738 1.00 92.31 89 ASP A N 1
ATOM 675 C CA . ASP A 1 89 ? -22.671 -2.165 3.211 1.00 92.31 89 ASP A CA 1
ATOM 676 C C . ASP A 1 89 ? -23.790 -3.107 2.735 1.00 92.31 89 ASP A C 1
ATOM 678 O O . ASP A 1 89 ? -24.972 -2.775 2.807 1.00 92.31 89 ASP A O 1
ATOM 682 N N . ASN A 1 90 ? -23.427 -4.323 2.312 1.00 94.12 90 ASN A N 1
ATOM 683 C CA . ASN A 1 90 ? -24.359 -5.393 1.947 1.00 94.12 90 ASN A CA 1
ATOM 684 C C . ASN A 1 90 ? -24.799 -6.270 3.140 1.00 94.12 90 ASN A C 1
ATOM 686 O O . ASN A 1 90 ? -25.462 -7.291 2.950 1.00 94.12 90 ASN A O 1
ATOM 690 N N . GLY A 1 91 ? -24.446 -5.898 4.374 1.00 91.69 91 GLY A N 1
ATOM 691 C CA . GLY A 1 91 ? -24.852 -6.593 5.599 1.00 91.69 91 GLY A CA 1
ATOM 692 C C . GLY A 1 91 ? -24.066 -7.871 5.906 1.00 91.69 91 GLY A C 1
ATOM 693 O O . GLY A 1 91 ? -24.493 -8.667 6.746 1.00 91.69 91 GLY A O 1
ATOM 694 N N . HIS A 1 92 ? -22.925 -8.102 5.250 1.00 91.06 92 HIS A N 1
ATOM 695 C CA . HIS A 1 92 ? -22.079 -9.255 5.542 1.00 91.06 92 HIS A CA 1
ATOM 696 C C . HIS A 1 92 ? -21.203 -8.997 6.778 1.00 91.06 92 HIS A C 1
ATOM 698 O O . HIS A 1 92 ? -20.200 -8.287 6.720 1.00 91.06 92 HIS A O 1
ATOM 704 N N . ALA A 1 93 ? -21.556 -9.632 7.899 1.00 88.62 93 ALA A N 1
ATOM 705 C CA . ALA A 1 93 ? -20.856 -9.483 9.180 1.00 88.62 93 ALA A CA 1
ATOM 706 C C . ALA A 1 93 ? -19.435 -10.089 9.214 1.00 88.62 93 ALA A C 1
ATOM 708 O O . ALA A 1 93 ? -18.712 -9.919 10.194 1.00 88.62 93 ALA A O 1
ATOM 709 N N . ASP A 1 94 ? -19.018 -10.813 8.172 1.00 90.25 94 ASP A N 1
ATOM 710 C CA . ASP A 1 94 ? -17.688 -11.427 8.094 1.00 90.25 94 ASP A CA 1
ATOM 711 C C . ASP A 1 94 ? -16.577 -10.438 7.701 1.00 90.25 94 ASP A C 1
ATOM 713 O O . ASP A 1 94 ? -15.399 -10.737 7.899 1.00 90.25 94 ASP A O 1
ATOM 717 N N . ALA A 1 95 ? -16.928 -9.246 7.209 1.00 91.62 95 ALA A N 1
ATOM 718 C CA . ALA A 1 95 ? -15.969 -8.187 6.904 1.00 91.62 95 ALA A CA 1
ATOM 719 C C . ALA A 1 95 ? -15.411 -7.501 8.169 1.00 91.62 95 ALA A C 1
ATOM 721 O O . ALA A 1 95 ? -14.234 -7.139 8.207 1.00 91.62 95 ALA A O 1
ATOM 722 N N . ASP A 1 96 ? -16.215 -7.385 9.230 1.00 89.81 96 ASP A N 1
ATOM 723 C CA . ASP A 1 96 ? -15.857 -6.729 10.496 1.00 89.81 96 ASP A CA 1
ATOM 724 C C . ASP A 1 96 ? -14.569 -7.254 11.155 1.00 89.81 96 ASP A C 1
ATOM 726 O O . ASP A 1 96 ? -13.708 -6.441 11.512 1.00 89.81 96 ASP A O 1
ATOM 730 N N . PRO A 1 97 ? -14.383 -8.575 11.366 1.00 92.12 97 PRO A N 1
ATOM 731 C CA . PRO A 1 97 ? -13.151 -9.081 11.966 1.00 92.12 97 PRO A CA 1
ATOM 732 C C . PRO A 1 97 ? -11.922 -8.819 11.084 1.00 92.12 97 PRO A C 1
ATOM 734 O O . PRO A 1 97 ? -10.845 -8.548 11.618 1.00 92.12 97 PRO A O 1
ATOM 737 N N . VAL A 1 98 ? -12.075 -8.845 9.755 1.00 93.69 98 VAL A N 1
ATOM 738 C CA . VAL A 1 98 ? -10.976 -8.593 8.809 1.00 93.69 98 VAL A CA 1
ATOM 739 C C . VAL A 1 98 ? -10.572 -7.120 8.837 1.00 93.69 98 VAL A C 1
ATOM 741 O O . VAL A 1 98 ? -9.396 -6.807 9.020 1.00 93.69 98 VAL A O 1
ATOM 744 N N . LEU A 1 99 ? -11.541 -6.207 8.748 1.00 92.56 99 LEU A N 1
ATOM 745 C CA . LEU A 1 99 ? -11.299 -4.766 8.835 1.00 92.56 99 LEU A CA 1
ATOM 746 C C . LEU A 1 99 ? -10.676 -4.370 10.171 1.00 92.56 99 LEU A C 1
ATOM 748 O O . LEU A 1 99 ? -9.772 -3.540 10.205 1.00 92.56 99 LEU A O 1
ATOM 752 N N . ARG A 1 100 ? -11.094 -5.006 11.270 1.00 90.81 100 ARG A N 1
ATOM 753 C CA . ARG A 1 100 ? -10.491 -4.782 12.586 1.00 90.81 100 ARG A CA 1
ATOM 754 C C . ARG A 1 100 ? -9.025 -5.216 12.631 1.00 90.81 100 ARG A C 1
ATOM 756 O O . ARG A 1 100 ? -8.198 -4.474 13.155 1.00 90.81 100 ARG A O 1
ATOM 763 N N . ALA A 1 101 ? -8.686 -6.371 12.058 1.00 92.38 101 ALA A N 1
ATOM 764 C CA . ALA A 1 101 ? -7.299 -6.826 11.969 1.00 92.38 101 ALA A CA 1
ATOM 765 C C . ALA A 1 101 ? -6.430 -5.872 11.126 1.00 92.38 101 ALA A C 1
ATOM 767 O O . ALA A 1 101 ? -5.323 -5.522 11.541 1.00 92.38 101 ALA A O 1
ATOM 768 N N . ILE A 1 102 ? -6.949 -5.397 9.987 1.00 93.44 102 ILE A N 1
ATOM 769 C CA . ILE A 1 102 ? -6.272 -4.398 9.144 1.00 93.44 102 ILE A CA 1
ATOM 770 C C . ILE A 1 102 ? -6.077 -3.090 9.919 1.00 93.44 102 ILE A C 1
ATOM 772 O O . ILE A 1 102 ? -4.959 -2.581 9.983 1.00 93.44 102 ILE A O 1
ATOM 776 N N . ALA A 1 103 ? -7.127 -2.575 10.564 1.00 91.00 103 ALA A N 1
ATOM 777 C CA . ALA A 1 103 ? -7.069 -1.338 11.338 1.00 91.00 103 ALA A CA 1
ATOM 778 C C . ALA A 1 103 ? -6.011 -1.403 12.448 1.00 91.00 103 ALA A C 1
ATOM 780 O O . ALA A 1 103 ? -5.204 -0.485 12.576 1.00 91.00 103 ALA A O 1
ATOM 781 N N . PHE A 1 104 ? -5.949 -2.505 13.204 1.00 89.94 104 PHE A N 1
ATOM 782 C CA . PHE A 1 104 ? -4.911 -2.690 14.221 1.00 89.94 104 PHE A CA 1
ATOM 783 C C . PHE A 1 104 ? -3.503 -2.674 13.637 1.00 89.94 104 PHE A C 1
ATOM 785 O O . PHE A 1 104 ? -2.624 -2.014 14.190 1.00 89.94 104 PHE A O 1
ATOM 792 N N . ARG A 1 105 ? -3.286 -3.344 12.501 1.00 92.88 105 ARG A N 1
ATOM 793 C CA . ARG A 1 105 ? -1.976 -3.341 11.847 1.00 92.88 105 ARG A CA 1
ATOM 794 C C . ARG A 1 105 ? -1.576 -1.943 11.372 1.00 92.88 105 ARG A C 1
ATOM 796 O O . ARG A 1 105 ? -0.413 -1.567 11.498 1.00 92.88 105 ARG A O 1
ATOM 803 N N . LEU A 1 106 ? -2.522 -1.167 10.845 1.00 93.06 106 LEU A N 1
ATOM 804 C CA . LEU A 1 106 ? -2.272 0.215 10.428 1.00 93.06 106 LEU A CA 1
ATOM 805 C C . LEU A 1 106 ? -1.936 1.118 11.619 1.00 93.06 106 LEU A C 1
ATOM 807 O O . LEU A 1 106 ? -1.020 1.931 11.514 1.00 93.06 106 LEU A O 1
ATOM 811 N N . LEU A 1 107 ? -2.624 0.946 12.751 1.00 90.38 107 LEU A N 1
ATOM 812 C CA . LEU A 1 107 ? -2.327 1.672 13.987 1.00 90.38 107 LEU A CA 1
ATOM 813 C C . LEU A 1 107 ? -0.930 1.333 14.520 1.00 90.38 107 LEU A C 1
ATOM 815 O O . LEU A 1 107 ? -0.167 2.241 14.825 1.00 90.38 107 LEU A O 1
ATOM 819 N N . GLU A 1 108 ? -0.559 0.052 14.562 1.00 90.06 108 GLU A N 1
ATOM 820 C CA . GLU A 1 108 ? 0.776 -0.401 14.981 1.00 90.06 108 GLU A CA 1
ATOM 821 C C . GLU A 1 108 ? 1.894 0.216 14.117 1.00 90.06 108 GLU A C 1
ATOM 823 O O . GLU A 1 108 ? 2.875 0.762 14.632 1.00 90.06 108 GLU A O 1
ATOM 828 N N . LEU A 1 109 ? 1.730 0.184 12.789 1.00 91.50 109 LEU A N 1
ATOM 829 C CA . LEU A 1 109 ? 2.680 0.796 11.857 1.00 91.50 109 LEU A CA 1
ATOM 830 C C . LEU A 1 109 ? 2.724 2.323 12.014 1.00 91.50 109 LEU A C 1
ATOM 832 O O . LEU A 1 109 ? 3.804 2.915 11.999 1.00 91.50 109 LEU A O 1
ATOM 836 N N . GLY A 1 110 ? 1.562 2.956 12.191 1.00 90.81 110 GLY A N 1
ATOM 837 C CA . GLY A 1 110 ? 1.439 4.391 12.427 1.00 90.81 110 GLY A CA 1
ATOM 838 C C . GLY A 1 110 ? 2.150 4.832 13.705 1.00 90.81 110 GLY A C 1
ATOM 839 O O . GLY A 1 110 ? 2.909 5.798 13.664 1.00 90.81 110 GLY A O 1
ATOM 840 N N . PHE A 1 111 ? 1.981 4.094 14.806 1.00 88.81 111 PHE A N 1
ATOM 841 C CA . PHE A 1 111 ? 2.676 4.363 16.066 1.00 88.81 111 PHE A CA 1
ATOM 842 C C . PHE A 1 111 ? 4.186 4.208 15.944 1.00 88.81 111 PHE A C 1
ATOM 844 O O . PHE A 1 111 ? 4.917 5.077 16.409 1.00 88.81 111 PHE A O 1
ATOM 851 N N . THR A 1 112 ? 4.655 3.180 15.235 1.00 89.00 112 THR A N 1
ATOM 852 C CA . THR A 1 112 ? 6.091 3.000 14.972 1.00 89.00 112 THR A CA 1
ATOM 853 C C . THR A 1 112 ? 6.689 4.219 14.253 1.00 89.00 112 THR A C 1
ATOM 855 O O . THR A 1 112 ? 7.744 4.728 14.629 1.00 89.00 112 THR A O 1
ATOM 858 N N . ILE A 1 113 ? 6.011 4.733 13.219 1.00 89.81 113 ILE A N 1
ATOM 859 C CA . ILE A 1 113 ? 6.457 5.938 12.498 1.00 89.81 113 ILE A CA 1
ATOM 860 C C . ILE A 1 113 ? 6.374 7.174 13.404 1.00 89.81 113 ILE A C 1
ATOM 862 O O . ILE A 1 113 ? 7.295 7.992 13.412 1.00 89.81 113 ILE A O 1
ATOM 866 N N . ALA A 1 114 ? 5.288 7.308 14.169 1.00 89.06 114 ALA A N 1
ATOM 867 C CA . ALA A 1 114 ? 5.063 8.427 15.071 1.00 89.06 114 ALA A CA 1
ATOM 868 C C . ALA A 1 114 ? 6.171 8.537 16.128 1.00 89.06 114 ALA A C 1
ATOM 870 O O . ALA A 1 114 ? 6.750 9.615 16.272 1.00 89.06 114 ALA A O 1
ATOM 871 N N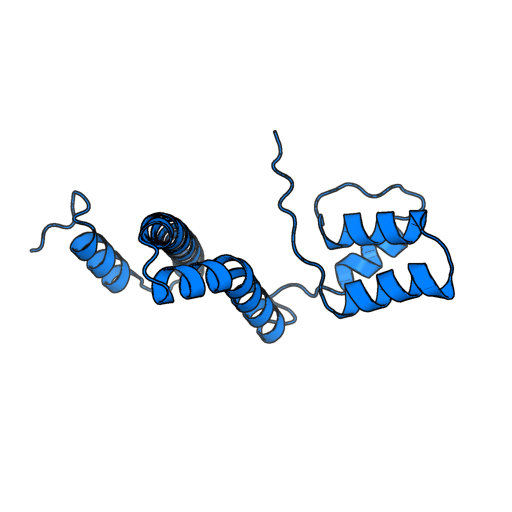 . GLU A 1 115 ? 6.534 7.424 16.768 1.00 87.88 115 GLU A N 1
ATOM 872 C CA . GLU A 1 115 ? 7.636 7.335 17.729 1.00 87.88 115 GLU A CA 1
ATOM 873 C C . GLU A 1 115 ? 8.955 7.816 17.111 1.00 87.88 115 GLU A C 1
ATOM 875 O O . GLU A 1 115 ? 9.600 8.722 17.641 1.00 87.88 115 GLU A O 1
ATOM 880 N N . HIS A 1 116 ? 9.316 7.299 15.931 1.00 88.75 116 HIS A N 1
ATOM 881 C CA . HIS A 1 116 ? 10.526 7.727 15.222 1.00 88.75 116 HIS A CA 1
ATOM 882 C C . HIS A 1 116 ? 10.493 9.194 14.764 1.00 88.75 116 HIS A C 1
ATOM 884 O O . HIS A 1 116 ? 11.547 9.799 14.573 1.00 88.75 116 HIS A O 1
ATOM 890 N N . SER A 1 117 ? 9.304 9.775 14.594 1.00 87.06 117 SER A N 1
ATOM 891 C CA . SER A 1 117 ? 9.121 11.185 14.225 1.00 87.06 117 SER A CA 1
ATOM 892 C C . SER A 1 117 ? 8.993 12.139 15.421 1.00 87.06 117 SER A C 1
ATOM 894 O O . SER A 1 117 ? 8.935 13.352 15.224 1.00 87.06 117 SER A O 1
ATOM 896 N N . GLY A 1 118 ? 8.945 11.620 16.654 1.00 86.75 118 GLY A N 1
ATOM 897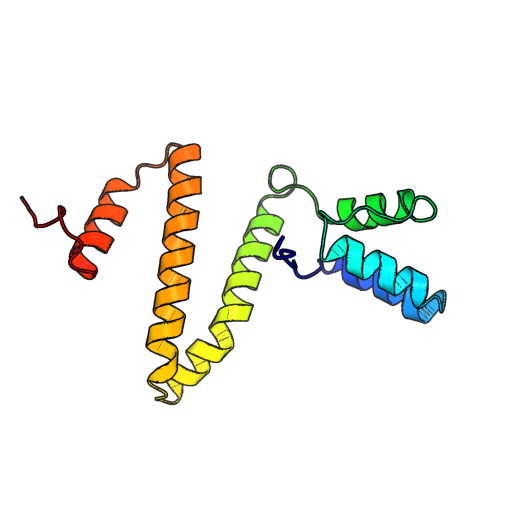 C CA . GLY A 1 118 ? 8.719 12.414 17.866 1.00 86.75 118 GLY A CA 1
ATOM 898 C C . GLY A 1 118 ? 7.276 12.903 18.053 1.00 86.75 118 GLY A C 1
ATOM 899 O O . GLY A 1 118 ? 7.039 13.816 18.846 1.00 86.75 118 GLY A O 1
ATOM 900 N N . LEU A 1 119 ? 6.303 12.325 17.341 1.00 86.69 119 LEU A N 1
ATOM 901 C CA . LEU A 1 119 ? 4.885 12.629 17.532 1.00 86.69 119 LEU A CA 1
ATOM 902 C C . LEU A 1 119 ? 4.378 11.989 18.830 1.00 86.69 119 LEU A C 1
ATOM 904 O O . LEU A 1 119 ? 4.539 10.793 19.061 1.00 86.69 119 LEU A O 1
ATOM 908 N N . ASN A 1 120 ? 3.727 12.788 19.680 1.00 83.56 120 ASN A N 1
ATOM 909 C CA . ASN A 1 120 ? 3.122 12.287 20.910 1.00 83.56 120 ASN A CA 1
ATOM 910 C C . ASN A 1 120 ? 1.780 11.608 20.608 1.00 83.56 120 ASN A C 1
ATOM 912 O O . ASN A 1 120 ? 0.773 12.271 20.359 1.00 83.56 120 ASN A O 1
ATOM 916 N N . CYS A 1 121 ? 1.776 10.281 20.682 1.00 85.19 121 CYS A N 1
ATOM 917 C CA . CYS A 1 121 ? 0.616 9.442 20.411 1.00 85.19 121 CYS A CA 1
ATOM 918 C C . CYS A 1 121 ? -0.176 9.019 21.654 1.00 85.19 121 CYS A C 1
ATOM 920 O O . CYS A 1 121 ? -1.190 8.337 21.512 1.00 85.19 121 CYS A O 1
ATOM 922 N N . ARG A 1 122 ? 0.209 9.467 22.858 1.00 83.38 122 ARG A N 1
ATOM 923 C CA . ARG A 1 122 ? -0.343 8.976 24.134 1.00 83.38 122 ARG A CA 1
ATOM 924 C C . ARG A 1 122 ? -1.869 9.068 24.220 1.00 83.38 122 ARG A C 1
ATOM 926 O O . ARG A 1 122 ? -2.521 8.164 24.734 1.00 83.38 122 ARG A O 1
ATOM 933 N N . THR A 1 123 ? -2.459 10.151 23.713 1.00 75.81 123 THR A N 1
ATOM 934 C CA . THR A 1 123 ? -3.921 10.328 23.706 1.00 75.81 123 THR A CA 1
ATOM 935 C C . THR A 1 123 ? -4.617 9.312 22.796 1.00 75.81 123 THR A C 1
ATOM 937 O O . THR A 1 123 ? -5.683 8.812 23.145 1.00 75.81 123 THR A O 1
ATOM 940 N N . ILE A 1 124 ? -4.005 8.968 21.660 1.00 80.06 124 ILE A N 1
ATOM 941 C CA . ILE A 1 124 ? -4.535 7.978 20.714 1.00 80.06 124 ILE A CA 1
ATOM 942 C C . ILE A 1 124 ? -4.368 6.567 21.289 1.00 80.06 124 ILE A C 1
ATOM 944 O O . ILE A 1 124 ? -5.316 5.788 21.265 1.00 80.06 124 ILE A O 1
ATOM 948 N N . GLU A 1 125 ? -3.204 6.256 21.864 1.00 80.44 125 GLU A N 1
ATOM 949 C CA . GLU A 1 125 ? -2.941 4.984 22.555 1.00 80.44 125 GLU A CA 1
ATOM 950 C C . GLU A 1 125 ? -3.956 4.740 23.672 1.00 80.44 125 GLU A C 1
ATOM 952 O O . GLU A 1 125 ? -4.552 3.668 23.749 1.00 80.44 125 GLU A O 1
ATOM 957 N N . THR A 1 126 ? -4.221 5.770 24.481 1.00 79.44 126 THR A N 1
ATOM 958 C CA . THR A 1 126 ? -5.205 5.703 25.567 1.00 79.44 126 THR A CA 1
ATOM 959 C C . THR A 1 126 ? -6.609 5.462 25.015 1.00 79.44 126 THR A C 1
ATOM 961 O O . THR A 1 126 ? -7.299 4.561 25.482 1.00 79.44 126 THR A O 1
ATOM 964 N N . ALA A 1 127 ? -7.022 6.200 23.979 1.00 76.81 127 ALA A N 1
ATOM 965 C CA . ALA A 1 127 ? -8.334 6.023 23.357 1.00 76.81 127 ALA A CA 1
ATOM 966 C C . ALA A 1 127 ? -8.527 4.610 22.773 1.00 76.81 127 ALA A C 1
ATOM 968 O O . ALA A 1 127 ? -9.594 4.012 22.934 1.00 76.81 127 ALA A O 1
ATOM 969 N N . ILE A 1 128 ? -7.495 4.046 22.136 1.00 79.12 128 ILE A N 1
ATOM 970 C CA . ILE A 1 128 ? -7.508 2.664 21.633 1.00 79.12 128 ILE A CA 1
ATOM 971 C C . ILE A 1 128 ? -7.618 1.687 22.798 1.00 79.12 128 ILE A C 1
ATOM 973 O O . ILE A 1 128 ? -8.473 0.805 22.776 1.00 79.12 128 ILE A O 1
ATOM 977 N N . ALA A 1 129 ? -6.789 1.850 23.825 1.00 79.31 129 ALA A N 1
ATOM 978 C CA . ALA A 1 129 ? -6.769 0.941 24.956 1.00 79.31 129 ALA A CA 1
ATOM 979 C C . ALA A 1 129 ? -8.104 0.928 25.715 1.00 79.31 129 ALA A C 1
ATOM 981 O O . ALA A 1 129 ? -8.579 -0.148 26.071 1.00 79.31 129 ALA A O 1
ATOM 982 N N .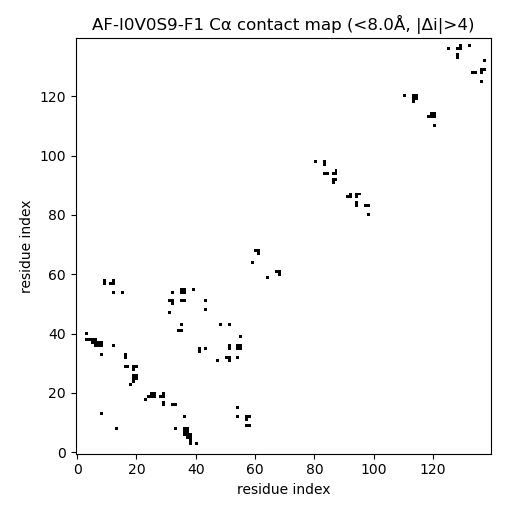 THR A 1 130 ? -8.763 2.083 25.864 1.00 77.62 130 THR A N 1
ATOM 983 C CA . THR A 1 130 ? -10.133 2.171 26.393 1.00 77.62 130 THR A CA 1
ATOM 984 C C . THR A 1 130 ? -11.143 1.478 25.478 1.00 77.62 130 THR A C 1
ATOM 986 O O . THR A 1 130 ? -11.950 0.682 25.949 1.00 77.62 130 THR A O 1
ATOM 989 N N . THR A 1 131 ? -11.091 1.736 24.167 1.00 78.44 131 THR A N 1
ATOM 990 C CA . THR A 1 131 ? -12.044 1.169 23.192 1.00 78.44 131 THR A CA 1
ATOM 991 C C . THR A 1 131 ? -11.969 -0.358 23.127 1.00 78.44 131 THR A C 1
ATOM 993 O O . THR A 1 131 ? -12.985 -1.021 22.927 1.00 78.44 131 THR A O 1
ATOM 996 N N . TYR A 1 132 ? -10.775 -0.921 23.313 1.00 70.69 132 TYR A N 1
ATOM 997 C CA . TYR A 1 132 ? -10.522 -2.359 23.220 1.00 70.69 132 TYR A CA 1
ATOM 998 C C . TYR A 1 132 ? -10.296 -3.046 24.573 1.00 70.69 132 TYR A C 1
ATOM 1000 O O . TYR A 1 132 ? -9.920 -4.216 24.587 1.00 70.69 132 TYR A O 1
ATOM 1008 N N . ALA A 1 133 ? -10.534 -2.344 25.688 1.00 74.19 133 ALA A N 1
ATOM 1009 C CA . ALA A 1 133 ? -10.353 -2.842 27.055 1.00 74.19 133 ALA A CA 1
ATOM 1010 C C . ALA A 1 133 ? -9.000 -3.556 27.271 1.00 74.19 133 ALA A C 1
ATOM 1012 O O . ALA A 1 133 ? -8.932 -4.661 27.813 1.00 74.19 133 ALA A O 1
ATOM 1013 N N . LEU A 1 134 ? -7.911 -2.943 26.797 1.00 69.69 134 LEU A N 1
ATOM 1014 C CA . LEU A 1 134 ? -6.576 -3.526 26.922 1.00 69.69 134 LEU A CA 1
ATOM 1015 C C . LEU A 1 134 ? -6.075 -3.439 28.380 1.00 69.69 134 LEU A C 1
ATOM 1017 O O . LEU A 1 134 ? -6.232 -2.392 29.016 1.00 69.69 134 LEU A O 1
ATOM 1021 N N . PRO A 1 135 ? -5.429 -4.495 28.919 1.00 56.56 135 PRO A N 1
ATOM 1022 C CA . PRO A 1 135 ? -4.931 -4.493 30.294 1.00 56.56 135 PRO A CA 1
ATOM 1023 C C . PRO A 1 135 ? -3.932 -3.353 30.546 1.00 56.56 135 PRO A C 1
ATOM 1025 O O . PRO A 1 135 ? -3.030 -3.118 29.742 1.00 56.56 135 PRO A O 1
ATOM 1028 N N . GLY A 1 136 ? -4.064 -2.664 31.685 1.00 61.94 136 GLY A N 1
ATOM 1029 C CA . GLY A 1 136 ? -3.138 -1.604 32.116 1.00 61.94 136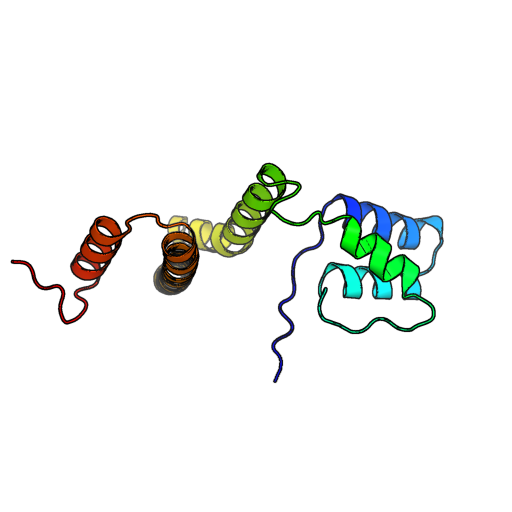 GLY A CA 1
ATOM 1030 C C . GLY A 1 136 ? -3.504 -0.178 31.685 1.00 61.94 136 GLY A C 1
ATOM 1031 O O . GLY A 1 136 ? -2.722 0.732 31.936 1.00 61.94 136 GLY A O 1
ATOM 1032 N N . HIS A 1 137 ? -4.671 0.018 31.063 1.00 54.47 137 HIS A N 1
ATOM 1033 C CA . HIS A 1 137 ? -5.201 1.332 30.658 1.00 54.47 137 HIS A CA 1
ATOM 1034 C C . HIS A 1 137 ? -6.611 1.602 31.213 1.00 54.47 137 HIS A C 1
ATOM 1036 O O . HIS A 1 137 ? -7.351 2.439 30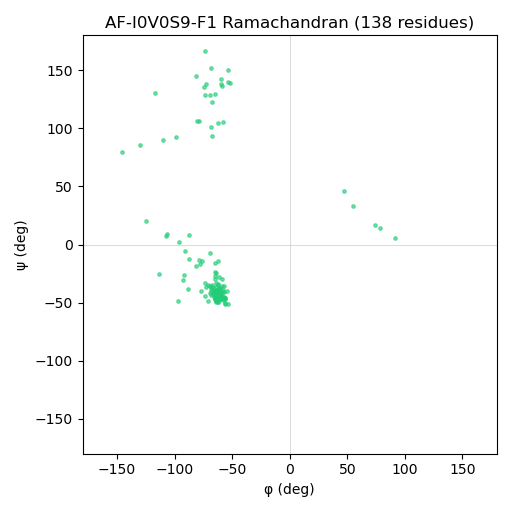.693 1.00 54.47 137 HIS A O 1
ATOM 1042 N N . GLU A 1 138 ? -6.996 0.886 32.272 1.00 48.78 138 GLU A N 1
ATOM 1043 C CA . GLU A 1 138 ? -8.193 1.214 33.042 1.00 48.78 138 GLU A CA 1
ATOM 1044 C C . GLU A 1 138 ? -7.953 2.544 33.765 1.00 48.78 138 GLU A C 1
ATOM 1046 O O . GLU A 1 138 ? -6.946 2.715 34.452 1.00 48.78 138 GLU A O 1
ATOM 1051 N N . GLY A 1 139 ? -8.834 3.509 33.501 1.00 49.66 139 GLY A N 1
ATOM 1052 C CA . GLY A 1 139 ? -8.628 4.920 33.798 1.00 49.66 139 GLY A CA 1
ATOM 1053 C C . GLY A 1 139 ? -8.262 5.228 35.250 1.00 49.66 139 GLY A C 1
ATOM 1054 O O . GLY A 1 139 ? -8.835 4.680 36.190 1.00 49.66 139 GLY A O 1
ATOM 1055 N N . THR A 1 140 ? -7.330 6.168 35.400 1.00 42.41 140 THR A N 1
ATOM 1056 C CA . THR A 1 140 ? -7.316 7.113 36.525 1.00 42.41 140 THR A CA 1
ATOM 1057 C C . THR A 1 140 ? -8.418 8.143 36.365 1.00 42.41 140 THR A C 1
ATOM 1059 O O . THR A 1 140 ? -8.536 8.661 35.228 1.00 42.41 140 THR A O 1
#

Sequence (140 aa):
MTTATYVPPTREQVETITRVLLHDRDADRAATLLAAATNPGIAAPREHAAEVAAIRAQRPPAHHDLPSALLRITRAIDTETEGLYARQDNGHADADPVLRAIAFRLLELGFTIAEHSGLNCRTIETAIATTYALPGHEGT

Mean predicted aligned error: 8.14 Å

pLDDT: mean 85.2, std 11.85, range [33.62, 95.75]

Foldseek 3Di:
DPPQQFADADPVLVVVLVCCCPPVVDVVLSVQSNCLRGRVPDDHDPVCVVVSVVSVVVDPDCVVPVPVVVVSVVVVLCVQCVVLVVCVVVVNPVSVVVVVVVVVVVVVVVVVVCVVVVHDCPVVVLVVCVVVVPPPNPDD

Solvent-accessible surface area (backbone atoms only — not comparable to full-atom values): 8133 Å² total; per-residue (Å²): 130,85,76,78,72,74,40,87,62,53,70,69,43,49,52,54,34,49,44,34,39,72,73,70,61,34,58,69,61,24,50,51,45,49,49,30,44,24,28,78,84,61,85,66,60,78,94,47,37,69,57,38,50,51,46,40,58,72,57,65,56,51,93,80,36,48,73,63,42,52,51,51,53,51,50,53,52,46,71,74,38,53,69,38,51,56,34,44,78,71,67,38,75,76,31,56,66,53,52,50,53,51,50,50,52,52,49,54,54,49,49,56,52,29,58,78,69,71,49,86,51,64,69,58,54,50,55,50,26,54,75,67,69,40,89,93,50,76,80,130

Organism: NCBI:txid882086